Protein AF-A0A3A6PS86-F1 (afdb_monomer_lite)

Sequence (67 aa):
MKPTAPTNLTVTSTTSSSISLSWTASTDNVGATGYTVSYGATNVNVTGTSATIAGLTADVTYTFSVG

pLDDT: mean 84.14, std 11.56, range [46.0, 93.25]

Structure (mmCIF, N/CA/C/O backbone):
data_AF-A0A3A6PS86-F1
#
_entry.id   AF-A0A3A6PS86-F1
#
loop_
_atom_site.group_PDB
_atom_site.id
_atom_site.type_symbol
_atom_site.label_atom_id
_atom_site.label_alt_id
_atom_site.label_comp_id
_atom_site.label_asym_id
_atom_site.label_entity_id
_atom_site.label_seq_id
_atom_site.pdbx_PDB_ins_code
_atom_site.Cartn_x
_atom_site.Cartn_y
_atom_site.Cartn_z
_atom_site.occupancy
_atom_site.B_iso_or_equiv
_atom_site.auth_seq_id
_atom_site.auth_comp_id
_atom_site.auth_asym_id
_atom_site.auth_atom_id
_atom_site.pdbx_PDB_model_num
ATOM 1 N N . MET A 1 1 ? 5.941 3.737 -24.286 1.00 46.00 1 MET A N 1
ATOM 2 C CA . MET A 1 1 ? 5.441 2.522 -23.607 1.00 46.00 1 MET A CA 1
ATOM 3 C C . MET A 1 1 ? 4.561 2.986 -22.457 1.00 46.00 1 MET A C 1
ATOM 5 O O . MET A 1 1 ? 4.854 4.035 -21.896 1.00 46.00 1 MET A O 1
ATOM 9 N N . LYS A 1 2 ? 3.432 2.320 -22.204 1.00 52.41 2 LYS A N 1
ATOM 10 C CA . LYS A 1 2 ? 2.497 2.696 -21.134 1.00 52.41 2 LYS A CA 1
ATOM 11 C C . LYS A 1 2 ? 2.949 1.984 -19.854 1.00 52.41 2 LYS A C 1
ATOM 13 O O . LYS A 1 2 ? 3.248 0.798 -19.964 1.00 52.41 2 LYS A O 1
ATOM 18 N N . PRO A 1 3 ? 2.982 2.648 -18.685 1.00 63.22 3 PRO A N 1
ATOM 19 C CA . PRO A 1 3 ? 3.227 1.966 -17.424 1.00 63.22 3 PRO A CA 1
ATOM 20 C C . PRO A 1 3 ? 2.301 0.756 -17.306 1.00 63.22 3 PRO A C 1
ATOM 22 O O . PRO A 1 3 ? 1.083 0.877 -17.477 1.00 63.22 3 PRO A O 1
ATOM 25 N N . THR A 1 4 ? 2.871 -0.421 -17.080 1.00 72.19 4 THR A N 1
ATOM 26 C CA . THR A 1 4 ? 2.082 -1.583 -16.680 1.00 72.19 4 THR A CA 1
ATOM 27 C C . THR A 1 4 ? 1.430 -1.281 -15.333 1.00 72.19 4 THR A C 1
ATOM 29 O O . THR A 1 4 ? 1.983 -0.538 -14.526 1.00 72.19 4 THR A O 1
ATOM 32 N N . ALA A 1 5 ? 0.219 -1.778 -15.093 1.00 77.75 5 ALA A N 1
ATOM 33 C CA . ALA A 1 5 ? -0.370 -1.664 -13.763 1.00 77.75 5 ALA A CA 1
ATOM 34 C C . ALA A 1 5 ? 0.403 -2.580 -12.796 1.00 77.75 5 ALA A C 1
ATOM 36 O O . ALA A 1 5 ? 0.852 -3.650 -13.227 1.00 77.75 5 ALA A O 1
ATOM 37 N N . PRO A 1 6 ? 0.552 -2.202 -11.516 1.00 84.88 6 PRO A N 1
ATOM 38 C CA . PRO A 1 6 ? 1.057 -3.122 -10.510 1.00 84.88 6 PRO A CA 1
ATOM 39 C C . PRO A 1 6 ? 0.188 -4.382 -10.476 1.00 84.88 6 PRO A C 1
ATOM 41 O O . PRO A 1 6 ? -1.032 -4.336 -10.641 1.00 84.88 6 PRO A O 1
ATOM 44 N N . THR A 1 7 ? 0.830 -5.528 -10.285 1.00 86.88 7 THR A N 1
ATOM 45 C CA . THR A 1 7 ? 0.164 -6.839 -10.293 1.00 86.88 7 THR A CA 1
ATOM 46 C C . THR A 1 7 ? 0.299 -7.512 -8.938 1.00 86.88 7 THR A C 1
ATOM 48 O O . THR A 1 7 ? 1.038 -7.045 -8.077 1.00 86.88 7 THR A O 1
ATOM 51 N N . ASN A 1 8 ? -0.412 -8.622 -8.730 1.00 88.69 8 ASN A N 1
ATOM 52 C CA . ASN A 1 8 ? -0.265 -9.441 -7.527 1.00 88.69 8 ASN A CA 1
ATOM 53 C C . ASN A 1 8 ? -0.528 -8.662 -6.219 1.00 88.69 8 ASN A C 1
ATOM 55 O O . ASN A 1 8 ? 0.209 -8.804 -5.244 1.00 88.69 8 ASN A O 1
ATOM 59 N N . LEU A 1 9 ? -1.552 -7.799 -6.217 1.00 89.56 9 LEU A N 1
ATOM 60 C CA . LEU A 1 9 ? -1.998 -7.105 -5.012 1.00 89.56 9 LEU A CA 1
ATOM 61 C C . LEU A 1 9 ? -2.518 -8.130 -4.004 1.00 89.56 9 LEU A C 1
ATOM 63 O O . LEU A 1 9 ? -3.483 -8.846 -4.264 1.00 89.56 9 LEU A O 1
ATOM 67 N N . THR A 1 10 ? -1.878 -8.177 -2.848 1.00 92.50 10 THR A N 1
ATOM 68 C CA . THR A 1 10 ? -2.189 -9.102 -1.766 1.00 92.50 10 THR A CA 1
ATOM 69 C C . THR A 1 10 ? -2.219 -8.360 -0.444 1.00 92.50 10 THR A C 1
ATOM 71 O O . THR A 1 10 ? -1.518 -7.368 -0.235 1.00 92.50 10 THR A O 1
ATOM 74 N N . VAL A 1 11 ? -3.052 -8.848 0.464 1.00 91.69 11 VAL A N 1
ATOM 75 C CA . VAL A 1 11 ? -3.094 -8.378 1.843 1.00 91.69 11 VAL A CA 1
ATOM 76 C C . VAL A 1 11 ? -2.124 -9.234 2.648 1.00 91.69 11 VAL A C 1
ATOM 78 O O . VAL A 1 11 ? -2.277 -10.451 2.707 1.00 91.69 11 VAL A O 1
ATOM 81 N N . THR A 1 12 ? -1.112 -8.609 3.243 1.00 92.81 12 THR A N 1
ATOM 82 C CA . THR A 1 12 ? -0.072 -9.299 4.019 1.00 92.81 12 THR A CA 1
ATOM 83 C C . THR A 1 12 ? -0.392 -9.358 5.506 1.00 92.81 12 THR A C 1
ATOM 85 O O . THR A 1 12 ? 0.051 -10.277 6.189 1.00 92.81 12 THR A O 1
ATOM 88 N N . SER A 1 13 ? -1.156 -8.393 6.022 1.00 90.75 13 SER A N 1
ATOM 89 C CA . SER A 1 13 ? -1.592 -8.365 7.419 1.00 90.75 13 SER A CA 1
ATOM 90 C C . SER A 1 13 ? -2.877 -7.560 7.571 1.00 90.75 13 SER A C 1
ATOM 92 O O . SER A 1 13 ? -3.072 -6.559 6.886 1.00 90.75 13 SER A O 1
ATOM 94 N N . THR A 1 14 ? -3.745 -7.977 8.485 1.00 90.31 14 THR A N 1
ATOM 95 C CA . THR A 1 14 ? -4.997 -7.293 8.835 1.00 90.31 14 THR A CA 1
ATOM 96 C C . THR A 1 14 ? -5.129 -7.250 10.342 1.00 90.31 14 THR A C 1
ATOM 98 O O . THR A 1 14 ? -4.991 -8.275 11.010 1.00 90.31 14 THR A O 1
ATOM 101 N N . THR A 1 15 ? -5.452 -6.083 10.874 1.00 88.12 15 THR A N 1
ATOM 102 C CA . THR A 1 15 ? -5.854 -5.894 12.265 1.00 88.12 15 THR A CA 1
ATOM 103 C C . THR A 1 15 ? -7.264 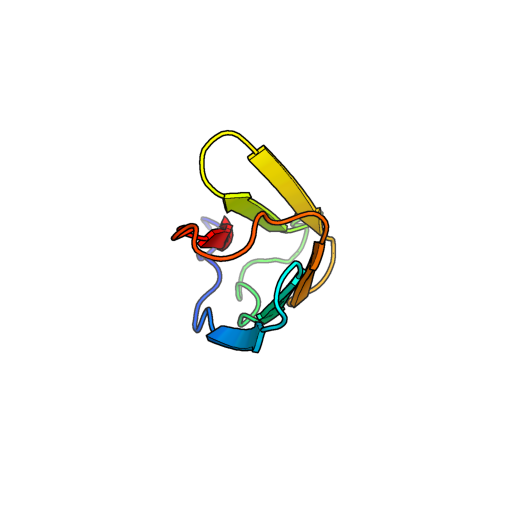-5.308 12.311 1.00 88.12 15 THR A C 1
ATOM 105 O O . THR A 1 15 ? -7.887 -5.070 11.277 1.00 88.12 15 THR A O 1
ATOM 108 N N . SER A 1 16 ? -7.780 -5.053 13.513 1.00 85.75 16 SER A N 1
ATOM 109 C CA . SER A 1 16 ? -9.088 -4.419 13.697 1.00 85.75 16 SER A CA 1
ATOM 110 C C . SER A 1 16 ? -9.174 -2.997 13.130 1.00 85.75 16 SER A C 1
ATOM 112 O O . SER A 1 16 ? -10.276 -2.534 12.853 1.00 85.75 16 SER A O 1
ATOM 114 N N . SER A 1 17 ? -8.048 -2.298 12.952 1.00 91.25 17 SER A N 1
ATOM 115 C CA . SER A 1 17 ? -8.025 -0.908 12.470 1.00 91.25 17 SER A CA 1
ATOM 116 C C . SER A 1 17 ? -6.891 -0.595 11.494 1.00 91.25 17 SER A C 1
ATOM 118 O O . SER A 1 17 ? -6.646 0.569 11.162 1.00 91.25 17 SER A O 1
ATOM 120 N N . SER A 1 18 ? -6.188 -1.613 11.003 1.00 90.81 18 SER A N 1
ATOM 121 C CA . SER A 1 18 ? -5.138 -1.447 10.006 1.00 90.81 18 SER A CA 1
ATOM 122 C C . SER A 1 18 ? -5.049 -2.626 9.050 1.00 90.81 18 SER A C 1
ATOM 124 O O . SER A 1 18 ? -5.432 -3.747 9.372 1.00 90.81 18 SER A O 1
ATOM 126 N N . ILE A 1 19 ? -4.521 -2.368 7.862 1.00 92.38 19 ILE A N 1
ATOM 127 C CA . ILE A 1 19 ? -4.250 -3.380 6.851 1.00 92.38 19 ILE A CA 1
ATOM 128 C C . ILE A 1 19 ? -2.913 -3.079 6.185 1.00 92.38 19 ILE A C 1
ATOM 130 O O . ILE A 1 19 ? -2.588 -1.929 5.885 1.00 92.38 19 ILE A O 1
ATOM 134 N N . SER A 1 20 ? -2.135 -4.124 5.955 1.00 93.25 20 SER A N 1
ATOM 135 C CA . SER A 1 20 ? -0.907 -4.080 5.181 1.00 93.25 20 SER A CA 1
ATOM 136 C C . SER A 1 20 ? -1.145 -4.772 3.850 1.00 93.25 20 SER A C 1
ATOM 138 O O . SER A 1 20 ? -1.638 -5.898 3.792 1.00 93.25 20 SER A O 1
ATOM 140 N N . LEU A 1 21 ? -0.797 -4.075 2.779 1.00 93.12 21 LEU A N 1
ATOM 141 C CA . LEU A 1 21 ? -0.917 -4.522 1.402 1.00 93.12 21 LEU A CA 1
ATOM 142 C C . LEU A 1 21 ? 0.472 -4.588 0.774 1.00 93.12 21 LEU A C 1
ATOM 144 O O . LEU A 1 21 ? 1.342 -3.770 1.081 1.00 93.12 21 LEU A O 1
ATOM 148 N N . SER A 1 22 ? 0.664 -5.540 -0.130 1.00 92.88 22 SER A N 1
ATOM 149 C CA . SER A 1 22 ? 1.856 -5.648 -0.961 1.00 92.88 22 SER A CA 1
ATOM 150 C C . SER A 1 22 ? 1.478 -6.041 -2.381 1.00 92.88 22 SER A C 1
ATOM 152 O O . SER A 1 22 ? 0.524 -6.782 -2.598 1.00 92.88 22 SER A O 1
ATOM 154 N N . TRP A 1 23 ? 2.211 -5.519 -3.355 1.00 91.94 23 TRP A N 1
ATOM 155 C CA . TRP A 1 23 ? 2.017 -5.798 -4.773 1.00 91.94 23 TRP A CA 1
ATOM 156 C C . TRP A 1 23 ? 3.364 -5.934 -5.474 1.00 91.94 23 TRP A C 1
ATOM 158 O O . TRP A 1 23 ? 4.422 -5.664 -4.916 1.00 91.94 23 TRP A O 1
ATOM 168 N N . THR A 1 24 ? 3.338 -6.383 -6.718 1.00 88.00 24 THR A N 1
ATOM 169 C CA . THR A 1 24 ? 4.510 -6.436 -7.589 1.00 88.00 24 THR A CA 1
ATOM 170 C C . THR A 1 24 ? 4.614 -5.136 -8.371 1.00 88.00 24 THR A C 1
ATOM 172 O O . THR A 1 24 ? 3.619 -4.662 -8.927 1.00 88.00 24 THR A O 1
ATOM 175 N N . ALA A 1 25 ? 5.818 -4.560 -8.393 1.00 82.75 25 ALA A N 1
ATOM 176 C CA . ALA A 1 25 ? 6.092 -3.333 -9.125 1.00 82.75 25 ALA A CA 1
ATOM 177 C C . ALA A 1 25 ? 5.817 -3.491 -10.622 1.00 82.75 25 ALA A C 1
ATOM 179 O O . ALA A 1 25 ? 6.047 -4.553 -11.203 1.00 82.75 25 ALA A O 1
ATOM 180 N N . SER A 1 26 ? 5.391 -2.404 -11.251 1.00 81.81 26 SER A N 1
ATOM 181 C CA . SER A 1 26 ? 5.261 -2.329 -12.701 1.00 81.81 26 SER A CA 1
ATOM 182 C C . SER A 1 26 ? 6.633 -2.452 -13.373 1.00 81.81 26 SER A C 1
ATOM 184 O O . SER A 1 26 ? 7.611 -1.849 -12.933 1.00 81.81 26 SER A O 1
ATOM 186 N N . THR A 1 27 ? 6.734 -3.220 -14.458 1.00 70.50 27 THR A N 1
ATOM 187 C CA . THR A 1 27 ? 8.009 -3.438 -15.173 1.00 70.50 27 THR A CA 1
ATOM 188 C C . THR A 1 27 ? 8.492 -2.195 -15.913 1.00 70.50 27 THR A C 1
ATOM 190 O O . THR A 1 27 ? 9.684 -2.026 -16.150 1.00 70.50 27 THR A O 1
ATOM 193 N N . ASP A 1 28 ? 7.568 -1.295 -16.235 1.00 65.06 28 ASP A N 1
ATOM 194 C CA . ASP A 1 28 ? 7.814 -0.056 -16.977 1.00 65.06 28 ASP A CA 1
ATOM 195 C C . ASP A 1 28 ? 8.032 1.150 -16.048 1.00 65.06 28 ASP A C 1
ATOM 197 O O . ASP A 1 28 ? 7.994 2.301 -16.479 1.00 65.06 28 ASP A O 1
ATOM 201 N N . ASN A 1 29 ? 8.262 0.902 -14.756 1.00 54.34 29 ASN A N 1
ATOM 202 C CA . ASN A 1 29 ? 8.322 1.919 -13.708 1.00 54.34 29 ASN A CA 1
ATOM 203 C C . ASN A 1 29 ? 9.656 2.675 -13.644 1.00 54.34 29 ASN A C 1
ATOM 205 O O . ASN A 1 29 ? 10.043 3.156 -12.576 1.00 54.34 29 ASN A O 1
ATOM 209 N N . VAL A 1 30 ? 10.366 2.796 -14.771 1.00 55.56 30 VAL A N 1
ATOM 210 C CA . VAL A 1 30 ? 11.561 3.638 -14.897 1.00 55.56 30 VAL A CA 1
ATOM 211 C C . VAL A 1 30 ? 11.105 5.102 -14.829 1.00 55.56 30 VAL A C 1
ATOM 213 O O . VAL A 1 30 ? 10.970 5.779 -15.841 1.00 55.56 30 VAL A O 1
ATOM 216 N N . GLY A 1 31 ? 10.769 5.565 -13.623 1.00 54.81 31 GLY A N 1
ATOM 217 C CA . GLY A 1 31 ? 10.331 6.930 -13.342 1.00 54.81 31 GLY A CA 1
ATOM 218 C C . GLY A 1 31 ? 8.971 7.099 -12.658 1.00 54.81 31 GLY A C 1
ATOM 219 O O . GLY A 1 31 ? 8.632 8.245 -12.362 1.00 54.81 31 GLY A O 1
ATOM 220 N N . ALA A 1 32 ? 8.188 6.046 -12.367 1.00 59.75 32 ALA A N 1
ATOM 221 C CA . ALA A 1 32 ? 6.958 6.288 -11.605 1.00 59.75 32 ALA A CA 1
ATOM 222 C C . ALA A 1 32 ? 7.306 6.598 -10.151 1.00 59.75 32 ALA A C 1
ATOM 224 O O . ALA A 1 32 ? 7.980 5.835 -9.458 1.00 59.75 32 ALA A O 1
ATOM 225 N N . THR A 1 33 ? 6.864 7.774 -9.729 1.00 66.88 33 THR A N 1
ATOM 226 C CA . THR A 1 33 ? 7.274 8.437 -8.491 1.00 66.88 33 THR A CA 1
ATOM 227 C C . THR A 1 33 ? 6.616 7.823 -7.250 1.00 66.88 33 THR A C 1
ATOM 229 O O . THR A 1 33 ? 6.935 8.211 -6.132 1.00 66.88 33 THR A O 1
ATOM 232 N N . GLY A 1 34 ? 5.722 6.852 -7.441 1.00 80.38 34 GLY A N 1
ATOM 233 C CA . GLY A 1 34 ? 5.032 6.096 -6.406 1.00 80.38 34 GLY A CA 1
ATOM 234 C C . GLY A 1 34 ? 3.785 5.409 -6.959 1.00 80.38 34 GLY A C 1
ATOM 235 O O . GLY A 1 34 ? 3.454 5.563 -8.131 1.00 80.38 34 GLY A O 1
ATOM 236 N N . TYR A 1 35 ? 3.114 4.663 -6.094 1.00 87.50 35 TYR A N 1
ATOM 237 C CA . TYR A 1 35 ? 1.823 4.027 -6.300 1.00 87.50 35 TYR A CA 1
ATOM 238 C C . TYR A 1 35 ? 0.771 4.729 -5.450 1.00 87.50 35 TYR A C 1
ATOM 240 O O . TYR A 1 35 ? 1.050 5.159 -4.326 1.00 87.50 35 TYR A O 1
ATOM 248 N N . THR A 1 36 ? -0.458 4.778 -5.946 1.00 90.38 36 THR A N 1
ATOM 249 C CA . THR A 1 36 ? -1.594 5.299 -5.191 1.00 90.38 36 THR A CA 1
ATOM 250 C C . THR A 1 36 ? -2.505 4.150 -4.786 1.00 90.38 36 THR A C 1
ATOM 252 O O . THR A 1 36 ? -3.158 3.519 -5.615 1.00 90.38 36 THR A O 1
ATOM 255 N N . VAL A 1 37 ? -2.583 3.894 -3.483 1.00 91.75 37 VAL A N 1
ATOM 256 C CA . VAL A 1 37 ? -3.539 2.965 -2.886 1.00 91.75 37 VAL A CA 1
ATOM 257 C C . VAL A 1 37 ? -4.830 3.716 -2.607 1.00 91.75 37 VAL A C 1
ATOM 259 O O . VAL A 1 37 ? -4.893 4.567 -1.723 1.00 91.75 37 VAL A O 1
ATOM 262 N N . SER A 1 3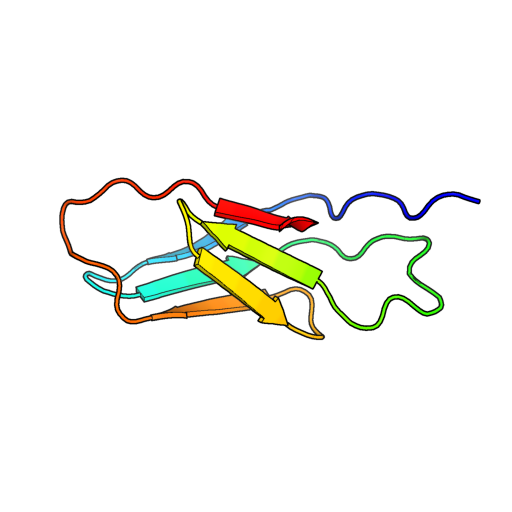8 ? -5.870 3.406 -3.359 1.00 91.75 38 SER A N 1
ATOM 263 C CA . SER A 1 38 ? -7.208 3.965 -3.197 1.00 91.75 38 SER A CA 1
ATOM 264 C C . SER A 1 38 ? -8.107 2.976 -2.461 1.00 91.75 38 SER A C 1
ATOM 266 O O . SER A 1 38 ? -8.113 1.782 -2.762 1.00 91.75 38 SER A O 1
ATOM 268 N N . TYR A 1 39 ? -8.842 3.469 -1.465 1.00 92.12 39 TYR A N 1
ATOM 269 C CA . TYR A 1 39 ? -9.815 2.696 -0.703 1.00 92.12 39 TYR A CA 1
ATOM 270 C C . TYR A 1 39 ? -11.046 3.542 -0.379 1.00 92.12 39 TYR A C 1
ATOM 272 O O . TYR A 1 39 ? -10.976 4.555 0.317 1.00 92.12 39 TYR A O 1
ATOM 280 N N . GLY A 1 40 ? -12.196 3.141 -0.921 1.00 87.31 40 GLY A N 1
ATOM 281 C CA . GLY A 1 40 ? -13.416 3.946 -0.839 1.00 87.31 40 GLY A CA 1
ATOM 282 C C . GLY A 1 40 ? -13.212 5.341 -1.444 1.00 87.31 40 GLY A C 1
ATOM 283 O O . GLY A 1 40 ? -12.957 5.465 -2.637 1.00 87.31 40 GLY A O 1
ATOM 284 N N . ALA A 1 41 ? -13.319 6.383 -0.613 1.00 86.31 41 ALA A N 1
ATOM 285 C CA . ALA A 1 41 ? -13.118 7.784 -1.001 1.00 86.31 41 ALA A CA 1
ATOM 286 C C . ALA A 1 41 ? -11.726 8.336 -0.631 1.00 86.31 41 ALA A C 1
ATOM 288 O O . ALA A 1 41 ? -11.476 9.530 -0.778 1.00 86.31 41 ALA A O 1
ATOM 289 N N . THR A 1 42 ? -10.836 7.497 -0.099 1.00 89.62 42 THR A N 1
ATOM 290 C CA . THR A 1 42 ? -9.512 7.907 0.376 1.00 89.62 42 THR A CA 1
ATOM 291 C C . THR A 1 42 ? -8.417 7.332 -0.513 1.00 89.62 42 THR A C 1
ATOM 293 O O . THR A 1 42 ? -8.561 6.265 -1.107 1.00 89.62 42 THR A O 1
ATOM 296 N N . ASN A 1 43 ? -7.299 8.046 -0.599 1.00 91.88 43 ASN A N 1
ATOM 297 C CA . ASN A 1 43 ? -6.145 7.668 -1.400 1.00 91.88 43 ASN A CA 1
ATOM 298 C C . ASN A 1 43 ? -4.849 7.930 -0.632 1.00 91.88 43 ASN A C 1
ATOM 300 O O . ASN A 1 43 ? -4.650 9.004 -0.064 1.00 91.88 43 ASN A O 1
ATOM 304 N N . VAL A 1 44 ? -3.953 6.951 -0.648 1.00 91.00 44 VAL A N 1
ATOM 305 C CA . VAL A 1 44 ? -2.658 6.979 0.028 1.00 91.00 44 VAL A CA 1
ATOM 306 C C . VAL A 1 44 ? -1.573 6.757 -1.007 1.00 91.00 44 VAL A C 1
ATOM 308 O O . VAL A 1 44 ? -1.572 5.755 -1.714 1.00 91.00 44 VAL A O 1
ATOM 311 N N . ASN A 1 45 ? -0.646 7.703 -1.097 1.00 89.88 45 ASN A N 1
ATOM 312 C CA . ASN A 1 45 ? 0.485 7.614 -2.008 1.00 89.88 45 ASN A CA 1
ATOM 313 C C . ASN A 1 45 ? 1.664 6.975 -1.280 1.00 89.88 45 ASN A C 1
ATOM 315 O O . ASN A 1 45 ? 2.030 7.414 -0.190 1.00 89.88 45 ASN A O 1
ATOM 319 N N . VAL A 1 46 ? 2.265 5.961 -1.889 1.00 89.12 46 VAL A N 1
ATOM 320 C CA . VAL A 1 46 ? 3.458 5.293 -1.373 1.00 89.12 46 VAL A CA 1
ATOM 321 C C . VAL A 1 46 ? 4.505 5.187 -2.463 1.00 89.12 46 VAL A C 1
ATOM 323 O O . VAL A 1 46 ? 4.187 5.046 -3.632 1.00 89.12 46 VAL A O 1
ATOM 326 N N . THR A 1 47 ? 5.776 5.233 -2.099 1.00 84.12 47 THR A N 1
ATOM 327 C CA . THR A 1 47 ? 6.878 5.131 -3.067 1.00 84.12 47 THR A CA 1
ATOM 328 C C . THR A 1 47 ? 7.404 3.701 -3.228 1.00 84.12 47 THR A C 1
ATOM 330 O O . THR A 1 47 ? 8.244 3.449 -4.086 1.00 84.12 47 THR A O 1
ATOM 333 N N . GLY A 1 48 ? 6.908 2.758 -2.419 1.00 84.62 48 GLY A N 1
ATOM 334 C CA . GLY A 1 48 ? 7.284 1.344 -2.445 1.00 84.62 48 GLY A CA 1
ATOM 335 C C . GLY A 1 48 ? 6.177 0.432 -2.969 1.00 84.62 48 GLY A C 1
ATOM 336 O O . GLY A 1 48 ? 5.088 0.873 -3.317 1.00 84.62 48 GLY A O 1
ATOM 337 N N . THR A 1 49 ? 6.445 -0.870 -2.981 1.00 89.06 49 THR A N 1
ATOM 338 C CA . THR A 1 49 ? 5.498 -1.923 -3.388 1.00 89.06 49 THR A CA 1
ATOM 339 C C . THR A 1 49 ? 4.661 -2.472 -2.229 1.00 89.06 49 THR A C 1
ATOM 341 O O . THR A 1 49 ? 4.169 -3.606 -2.252 1.00 89.06 49 THR A O 1
ATOM 344 N N . SER A 1 50 ? 4.551 -1.684 -1.167 1.00 90.38 50 SER A N 1
ATOM 345 C CA . SER A 1 50 ? 3.794 -2.010 0.027 1.00 90.38 50 SER A CA 1
ATOM 346 C C . SER A 1 50 ? 3.214 -0.748 0.650 1.00 90.38 50 SER A C 1
ATOM 348 O O . SER A 1 50 ? 3.795 0.337 0.576 1.00 90.38 50 SER A O 1
ATOM 350 N N . ALA A 1 51 ? 2.050 -0.899 1.273 1.00 92.62 51 ALA A N 1
ATOM 351 C CA . ALA A 1 51 ? 1.391 0.156 2.026 1.00 92.62 51 ALA A CA 1
ATOM 352 C C . ALA A 1 51 ? 0.779 -0.410 3.296 1.00 92.62 51 ALA A C 1
ATOM 354 O O . ALA A 1 51 ? 0.210 -1.499 3.291 1.00 92.62 51 ALA A O 1
ATOM 355 N N . THR A 1 52 ? 0.834 0.381 4.362 1.00 92.81 52 THR A N 1
ATOM 356 C CA . THR A 1 52 ? 0.089 0.113 5.588 1.00 92.81 52 THR A CA 1
ATOM 357 C C . THR A 1 52 ? -0.933 1.220 5.764 1.00 92.81 52 THR A C 1
ATOM 359 O O . THR A 1 52 ? -0.575 2.377 5.974 1.00 92.81 52 THR A O 1
ATOM 362 N N . ILE A 1 53 ? -2.208 0.862 5.656 1.00 91.75 53 ILE A N 1
ATOM 363 C CA . ILE A 1 53 ? -3.335 1.758 5.890 1.00 91.75 53 ILE A CA 1
ATOM 364 C C . ILE A 1 53 ? -3.779 1.537 7.334 1.00 91.75 53 ILE A C 1
ATOM 366 O O . ILE A 1 53 ? -4.094 0.414 7.718 1.00 91.75 53 ILE A O 1
ATOM 370 N N . ALA A 1 54 ? -3.786 2.593 8.140 1.00 90.69 54 ALA A N 1
ATOM 371 C CA . ALA A 1 54 ? -4.246 2.569 9.527 1.00 90.69 54 ALA A CA 1
ATOM 372 C C . ALA A 1 54 ? -5.447 3.508 9.710 1.00 90.6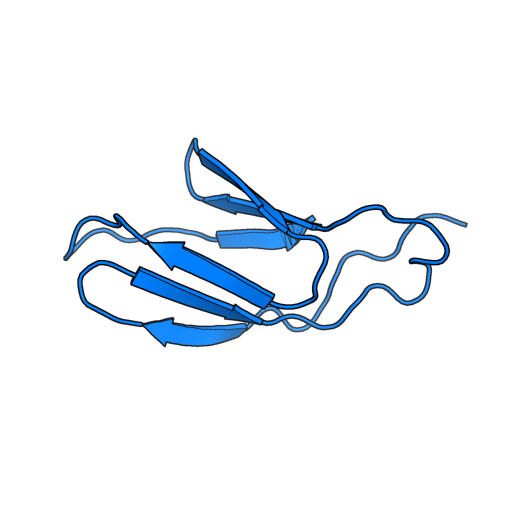9 54 ALA A C 1
ATOM 374 O O . ALA A 1 54 ? -5.739 4.326 8.840 1.00 90.69 54 ALA A O 1
ATOM 375 N N . GLY A 1 55 ? -6.138 3.395 10.846 1.00 88.25 55 GLY A N 1
ATOM 376 C CA . GLY A 1 55 ? -7.337 4.192 11.129 1.00 88.25 55 GLY A CA 1
ATOM 377 C C . GLY A 1 55 ? -8.594 3.672 10.429 1.00 88.25 55 GLY A C 1
ATOM 378 O O . GLY A 1 55 ? -9.542 4.426 10.225 1.00 88.25 55 GLY A O 1
ATOM 379 N N . LEU A 1 56 ? -8.605 2.394 10.046 1.00 88.81 56 LEU A N 1
ATOM 380 C CA . LEU A 1 56 ? -9.794 1.730 9.527 1.00 88.81 56 LEU A CA 1
ATOM 381 C C . LEU A 1 56 ? -10.788 1.468 10.659 1.00 88.81 56 LEU A C 1
ATOM 383 O O . LEU A 1 56 ? -10.408 1.259 11.812 1.00 88.81 56 LEU A O 1
ATOM 387 N N . THR A 1 57 ? -12.072 1.476 10.319 1.00 88.25 57 THR A N 1
ATOM 388 C CA . THR A 1 57 ? -13.133 1.102 11.256 1.00 88.25 57 THR A CA 1
ATOM 389 C C . THR A 1 57 ? -13.313 -0.413 11.225 1.00 88.25 57 THR A C 1
ATOM 391 O O . THR A 1 57 ?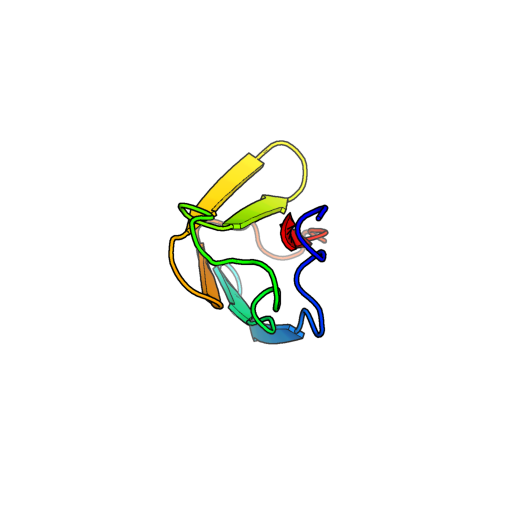 -13.414 -1.002 10.149 1.00 88.25 57 THR A O 1
ATOM 394 N N . ALA A 1 58 ? -13.338 -1.041 12.402 1.00 85.88 58 ALA A N 1
ATOM 395 C CA . ALA A 1 58 ? -13.604 -2.471 12.522 1.00 85.88 58 ALA A CA 1
ATOM 396 C C . ALA A 1 58 ? -15.001 -2.811 11.977 1.00 85.88 58 ALA A C 1
ATOM 398 O O . ALA A 1 58 ? -15.905 -1.979 12.027 1.00 85.88 58 ALA A O 1
ATOM 399 N N . ASP A 1 59 ? -15.171 -4.039 11.481 1.00 84.19 59 ASP A N 1
ATOM 400 C CA . ASP A 1 59 ? -16.436 -4.544 10.917 1.00 84.19 59 ASP A CA 1
ATOM 401 C C . ASP A 1 59 ? -16.901 -3.845 9.618 1.00 84.19 59 ASP A C 1
ATOM 403 O O . ASP A 1 59 ? -18.015 -4.050 9.144 1.00 84.19 59 ASP A O 1
ATOM 407 N N . VAL A 1 60 ? -16.033 -3.045 8.986 1.00 88.69 60 VAL A N 1
ATOM 408 C CA . VAL A 1 60 ? -16.304 -2.404 7.690 1.00 88.69 60 VAL A CA 1
ATOM 409 C C . VAL A 1 60 ? -15.512 -3.089 6.581 1.00 88.69 60 VAL A C 1
ATOM 411 O O . VAL A 1 60 ? -14.304 -3.304 6.685 1.00 88.69 60 VAL A O 1
ATOM 414 N N . THR A 1 61 ? -16.189 -3.404 5.474 1.00 86.94 61 THR A N 1
ATOM 415 C CA . THR A 1 61 ? -15.530 -3.931 4.273 1.00 86.94 61 THR A CA 1
ATOM 416 C C . THR A 1 61 ? -14.956 -2.783 3.448 1.00 86.94 61 THR A C 1
ATOM 418 O O . THR A 1 61 ? -15.697 -1.957 2.918 1.00 86.94 61 THR A O 1
ATOM 421 N N . TYR A 1 62 ? -13.632 -2.753 3.302 1.00 88.25 62 TYR A N 1
ATOM 422 C CA . TYR A 1 62 ? -12.924 -1.808 2.438 1.00 88.25 62 TYR A CA 1
ATOM 423 C C . TYR A 1 62 ? -12.405 -2.520 1.187 1.00 88.25 62 TYR A C 1
ATOM 425 O O . TYR A 1 62 ? -11.851 -3.614 1.268 1.00 88.25 62 TYR A O 1
ATOM 433 N N . THR A 1 63 ? -12.557 -1.886 0.024 1.00 90.38 63 THR A N 1
ATOM 434 C CA . THR A 1 63 ? -11.966 -2.361 -1.237 1.00 90.38 63 THR A CA 1
ATOM 435 C C . THR A 1 63 ? -10.728 -1.533 -1.539 1.00 90.38 63 THR A C 1
ATOM 437 O O . THR A 1 63 ? -10.833 -0.312 -1.620 1.00 90.38 63 THR A O 1
ATOM 440 N N . PHE A 1 64 ? -9.578 -2.185 -1.709 1.00 90.88 64 PHE A N 1
ATOM 441 C CA . PHE A 1 64 ? -8.304 -1.533 -2.015 1.00 90.88 64 PHE A CA 1
ATOM 442 C C . PHE A 1 64 ? -7.958 -1.715 -3.491 1.00 90.88 64 PHE A C 1
ATOM 444 O O . PHE A 1 64 ? -8.071 -2.812 -4.033 1.00 90.88 64 PHE A O 1
ATOM 451 N N . SER A 1 65 ? -7.530 -0.639 -4.141 1.00 90.69 65 SER A N 1
ATOM 452 C CA . SER A 1 65 ? -7.042 -0.626 -5.521 1.00 90.69 65 SER A CA 1
ATOM 453 C C . SER A 1 65 ? -5.711 0.106 -5.578 1.00 90.69 65 SER A C 1
ATOM 455 O O . SER A 1 65 ? -5.536 1.120 -4.909 1.00 90.69 65 SER A O 1
ATOM 457 N N . VAL A 1 66 ? -4.765 -0.407 -6.358 1.00 88.56 66 VAL A N 1
ATOM 458 C CA . VAL A 1 66 ? -3.443 0.208 -6.528 1.00 88.56 66 VAL A CA 1
ATOM 459 C C . VAL A 1 66 ? -3.265 0.570 -7.993 1.00 88.56 66 VAL A C 1
ATOM 461 O O . VAL A 1 66 ? -3.532 -0.260 -8.863 1.00 88.56 66 VAL A O 1
ATOM 464 N N . GLY A 1 67 ? -2.833 1.803 -8.250 1.00 83.75 67 GLY A N 1
ATOM 465 C CA . GLY A 1 67 ? -2.588 2.342 -9.586 1.00 83.75 67 GLY A CA 1
ATOM 466 C C . GLY A 1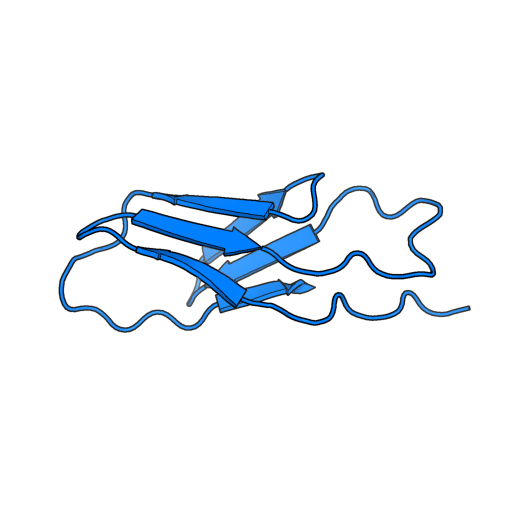 67 ? -1.412 3.297 -9.632 1.00 83.75 67 GLY A C 1
ATOM 467 O O . GLY A 1 67 ? -0.925 3.692 -8.545 1.00 83.75 67 GLY A O 1
#

Secondary structure (DSSP, 8-state):
-PPPPPEEEEEEEE-SSEEEEEEEPPTT-TT---EEEEETTEEEEESSSEEEEE-PPTT----EEE-

InterPro domains:
  IPR003961 Fibronectin type III [PF00041] (5-66)
  IPR003961 Fibronectin type III [PS50853] (5-67)
  IPR013783 Immunoglobulin-like fold [G3DSA:2.60.40.10] (1-67)
  IPR036116 Fibronectin type III superfamily [SSF49265] (3-66)

Organism: NCBI:txid1276110

Foldseek 3Di:
DDFDFWADWDWPDDDQFKTKIFTHGTPPPPPDQFKWKDKDPDIDTDRDRMDMDGRHHGPDDIDIDID

Radius of gyration: 12.39 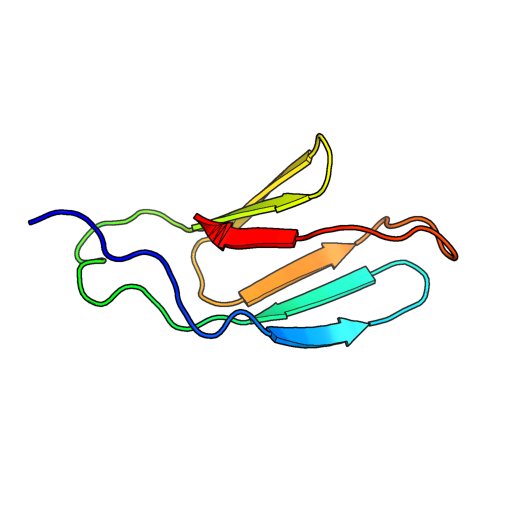Å; chains: 1; bounding box: 28×18×37 Å